Protein AF-A0A183KSV7-F1 (afdb_monomer_lite)

Sequence (54 aa):
MCLSVNNLEILTFYKVNMYIQIKLYWITYLGVLTIGVVVKTSDPSGLISFLGIH

pLDDT: mean 72.21, std 10.7, range [45.03, 85.19]

Organism: NCBI:txid6186

Secondary structure (DSSP, 8-state):
---EEEEEEEEEEEETTEEEEEEEEEEEETTEEEEEEEEEES-HHHHHHHTT--

Structure (mmCIF, N/CA/C/O backbone):
data_AF-A0A183KSV7-F1
#
_entry.id   AF-A0A183KSV7-F1
#
loop_
_atom_site.group_PDB
_atom_site.id
_atom_site.type_symbol
_atom_site.label_atom_id
_atom_site.label_alt_id
_atom_site.label_comp_id
_atom_site.label_asym_id
_atom_site.label_entity_id
_atom_site.label_seq_id
_atom_site.pdbx_PDB_ins_code
_atom_site.Cartn_x
_atom_site.Cartn_y
_atom_site.Cartn_z
_atom_site.occupancy
_atom_site.B_iso_or_equiv
_atom_site.auth_seq_id
_atom_site.auth_comp_id
_atom_site.auth_asym_id
_atom_site.auth_atom_id
_atom_site.pdbx_PDB_model_num
ATOM 1 N N . MET A 1 1 ? 12.381 -4.954 -25.106 1.00 45.03 1 MET A N 1
ATOM 2 C CA . MET A 1 1 ? 11.225 -4.314 -24.441 1.00 45.03 1 MET A CA 1
ATOM 3 C C . MET A 1 1 ? 10.955 -5.115 -23.180 1.00 45.03 1 MET A C 1
ATOM 5 O O . MET A 1 1 ? 10.577 -6.271 -23.298 1.00 45.03 1 MET A O 1
ATOM 9 N N . CYS A 1 2 ? 11.279 -4.579 -22.003 1.00 4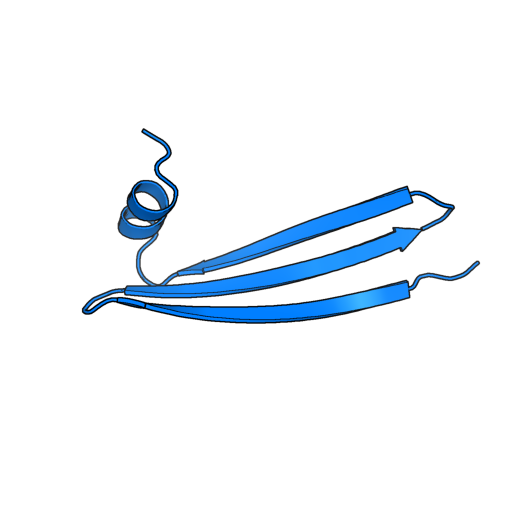9.44 2 CYS A N 1
ATOM 10 C CA . CYS A 1 2 ? 11.248 -5.336 -20.749 1.00 49.44 2 CYS A CA 1
ATOM 11 C C . CYS A 1 2 ? 10.144 -4.762 -19.858 1.00 49.44 2 CYS A C 1
ATOM 13 O O . CYS A 1 2 ? 10.255 -3.625 -19.407 1.00 49.44 2 CYS A O 1
ATOM 15 N N . LEU A 1 3 ? 9.076 -5.529 -19.649 1.00 50.56 3 LEU A N 1
ATOM 16 C CA . LEU A 1 3 ? 8.055 -5.266 -18.638 1.00 50.56 3 LEU A CA 1
ATOM 17 C C . LEU A 1 3 ? 8.514 -5.986 -17.369 1.00 50.56 3 LEU A C 1
ATOM 19 O O . LEU A 1 3 ? 8.534 -7.214 -17.334 1.00 50.56 3 LEU A O 1
ATOM 23 N N . SER A 1 4 ? 8.941 -5.236 -16.356 1.00 56.12 4 SER A N 1
ATOM 24 C CA . SER A 1 4 ? 9.244 -5.801 -15.039 1.00 56.12 4 SER A CA 1
ATOM 25 C C . SER A 1 4 ? 8.159 -5.348 -14.073 1.00 56.12 4 SER A C 1
ATOM 27 O O . SER A 1 4 ? 8.100 -4.179 -13.688 1.00 56.12 4 SER A O 1
ATOM 29 N N . VAL A 1 5 ? 7.268 -6.277 -13.731 1.00 58.47 5 VAL A N 1
ATOM 30 C CA . VAL A 1 5 ? 6.309 -6.118 -12.637 1.00 58.47 5 VAL A CA 1
ATOM 31 C C . VAL A 1 5 ? 6.936 -6.794 -11.429 1.00 58.47 5 VAL A C 1
ATOM 33 O O . VAL A 1 5 ? 7.076 -8.016 -11.422 1.00 58.47 5 VAL A O 1
ATOM 36 N N . ASN A 1 6 ? 7.328 -6.020 -10.421 1.00 56.94 6 ASN A N 1
ATOM 37 C CA . ASN A 1 6 ? 7.778 -6.601 -9.158 1.00 56.94 6 ASN A CA 1
ATOM 38 C C . ASN A 1 6 ? 6.640 -6.463 -8.148 1.00 56.94 6 ASN A C 1
ATOM 40 O O . ASN A 1 6 ? 6.082 -5.381 -7.953 1.00 56.94 6 ASN A O 1
ATOM 44 N N . ASN A 1 7 ? 6.255 -7.590 -7.554 1.00 56.47 7 ASN A N 1
ATOM 45 C CA . ASN A 1 7 ? 5.202 -7.651 -6.552 1.00 56.47 7 ASN A CA 1
ATOM 46 C C . ASN A 1 7 ? 5.838 -7.366 -5.189 1.00 56.47 7 ASN A C 1
ATOM 48 O O . ASN A 1 7 ? 6.579 -8.199 -4.668 1.00 56.47 7 ASN A O 1
ATOM 52 N N . LEU A 1 8 ? 5.589 -6.172 -4.663 1.00 61.41 8 LEU A N 1
ATOM 53 C CA . LEU A 1 8 ? 6.180 -5.685 -3.429 1.00 61.41 8 LEU A CA 1
ATOM 54 C C . LEU A 1 8 ? 5.249 -5.954 -2.259 1.00 61.41 8 LEU A C 1
ATOM 56 O O . LEU A 1 8 ? 4.044 -5.748 -2.341 1.00 61.41 8 LEU A O 1
ATOM 60 N N . GLU A 1 9 ? 5.865 -6.451 -1.197 1.00 58.88 9 GLU A N 1
ATOM 61 C CA . GLU A 1 9 ? 5.445 -6.431 0.201 1.00 58.88 9 GLU A CA 1
ATOM 62 C C . GLU A 1 9 ? 3.949 -6.232 0.489 1.00 58.88 9 GLU A C 1
ATOM 64 O O . GLU A 1 9 ? 3.338 -5.185 0.265 1.00 58.88 9 GLU A O 1
ATOM 69 N N . ILE A 1 10 ? 3.369 -7.271 1.085 1.00 69.06 10 ILE A N 1
ATOM 70 C CA . ILE A 1 10 ? 2.028 -7.220 1.652 1.00 69.06 10 ILE A CA 1
ATOM 71 C C . ILE A 1 10 ? 2.168 -6.784 3.109 1.00 69.06 10 ILE A C 1
ATOM 73 O O . ILE A 1 10 ? 2.613 -7.561 3.953 1.00 69.06 10 ILE A O 1
ATOM 77 N N . LEU A 1 11 ? 1.744 -5.561 3.412 1.00 71.44 11 LEU A N 1
ATOM 78 C CA . LEU A 1 11 ? 1.660 -5.057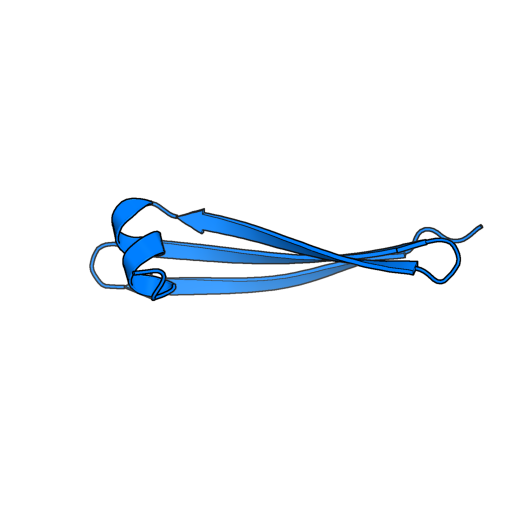 4.781 1.00 71.44 11 LEU A CA 1
ATOM 79 C C . LEU A 1 11 ? 0.249 -5.310 5.308 1.00 71.44 11 LEU A C 1
ATOM 81 O O . LEU A 1 11 ? -0.730 -4.821 4.744 1.00 71.44 11 LEU A O 1
ATOM 85 N N . THR A 1 12 ? 0.140 -6.093 6.382 1.00 72.69 12 THR A N 1
ATOM 86 C CA . THR A 1 12 ? -1.151 -6.400 7.011 1.00 72.69 12 THR A CA 1
ATOM 87 C C . THR A 1 12 ? -1.192 -5.816 8.413 1.00 72.69 12 THR A C 1
ATOM 89 O O . THR A 1 12 ? -0.353 -6.138 9.251 1.00 72.69 12 THR A O 1
ATOM 92 N N . PHE A 1 13 ? -2.185 -4.971 8.662 1.00 74.62 13 PHE A N 1
ATOM 93 C CA . PHE A 1 13 ? -2.436 -4.331 9.942 1.00 74.62 13 PHE A CA 1
ATOM 94 C C . PHE A 1 13 ? -3.713 -4.898 10.549 1.00 74.62 13 PHE A C 1
ATOM 96 O O . PHE A 1 13 ? -4.758 -4.948 9.896 1.00 74.62 13 PHE A O 1
ATOM 103 N N . TYR A 1 14 ? -3.627 -5.276 11.820 1.00 71.75 14 TYR A N 1
ATOM 104 C CA . TYR A 1 14 ? -4.768 -5.701 12.616 1.00 71.75 14 TYR A CA 1
ATOM 105 C C . TYR A 1 14 ? -4.982 -4.687 13.735 1.00 71.75 14 TYR A C 1
ATOM 107 O O . TYR A 1 14 ? -4.107 -4.466 14.571 1.00 71.75 14 TYR A O 1
ATOM 115 N N . LYS A 1 15 ? -6.155 -4.063 13.746 1.00 67.69 15 LYS A N 1
ATOM 116 C CA . LYS A 1 15 ? -6.682 -3.298 14.877 1.00 67.69 15 LYS A CA 1
ATOM 117 C C . LYS A 1 15 ? -7.879 -4.072 15.424 1.00 67.69 15 LYS A C 1
ATOM 119 O O . LYS A 1 15 ? -8.523 -4.793 14.673 1.00 67.69 15 LYS A O 1
ATOM 124 N N . VAL A 1 16 ? -8.185 -3.906 16.711 1.00 65.31 16 VAL A N 1
ATOM 125 C CA . VAL A 1 16 ? -9.170 -4.698 17.484 1.00 65.31 16 VAL A CA 1
ATOM 126 C C . VAL A 1 16 ? -10.479 -5.027 16.730 1.00 65.31 16 VAL A C 1
ATOM 128 O O . VAL A 1 16 ? -10.989 -6.122 16.912 1.00 65.31 16 VAL A O 1
ATOM 131 N N . ASN A 1 17 ? -10.968 -4.151 15.835 1.00 66.19 17 ASN A N 1
ATOM 132 C CA . ASN A 1 17 ? -12.167 -4.373 15.004 1.00 66.19 17 ASN A CA 1
ATOM 133 C C . ASN A 1 17 ? -11.965 -4.154 13.486 1.00 66.19 17 ASN A C 1
ATOM 135 O O . ASN A 1 17 ? -12.937 -4.035 12.745 1.00 66.19 17 ASN A O 1
ATOM 139 N N . MET A 1 18 ? -10.728 -4.047 12.999 1.00 66.38 18 MET A N 1
ATOM 140 C CA . MET A 1 18 ? -10.452 -3.719 11.596 1.00 66.38 18 MET A CA 1
ATOM 141 C C . MET A 1 18 ? -9.204 -4.445 11.105 1.00 66.38 18 MET A C 1
ATOM 143 O O . MET A 1 18 ? -8.159 -4.393 11.755 1.00 66.38 18 MET A O 1
ATOM 147 N N . TYR A 1 19 ? -9.289 -5.061 9.927 1.00 81.69 19 TYR A N 1
ATOM 148 C CA . TYR A 1 19 ? -8.103 -5.483 9.186 1.00 81.69 19 TYR A CA 1
ATOM 149 C C . TYR A 1 19 ? -7.870 -4.525 8.019 1.00 81.69 19 TYR A C 1
ATOM 151 O O . TYR A 1 19 ? -8.818 -4.149 7.330 1.00 81.69 19 TYR A O 1
ATOM 159 N N . ILE A 1 20 ? -6.611 -4.156 7.786 1.00 80.12 20 ILE A N 1
ATOM 160 C CA . ILE A 1 20 ? -6.177 -3.448 6.580 1.00 80.12 20 ILE A CA 1
ATOM 161 C C . ILE A 1 20 ? -5.037 -4.246 5.961 1.00 80.12 20 ILE A C 1
ATOM 163 O O . ILE A 1 20 ? -4.051 -4.559 6.620 1.00 80.12 20 ILE A O 1
ATOM 167 N N . GLN A 1 21 ? -5.153 -4.544 4.677 1.00 81.88 21 GLN A N 1
ATOM 168 C CA . GLN A 1 21 ? -4.110 -5.151 3.870 1.00 81.88 21 GLN A CA 1
ATOM 169 C C . GLN A 1 21 ? -3.716 -4.165 2.771 1.00 81.88 21 GLN A C 1
ATOM 171 O O . GLN A 1 21 ? -4.540 -3.798 1.934 1.00 81.88 21 GLN A O 1
ATOM 176 N N . ILE A 1 22 ? -2.457 -3.744 2.771 1.00 81.31 22 ILE A N 1
ATOM 177 C CA . ILE A 1 22 ? -1.882 -2.859 1.760 1.00 81.31 22 ILE A CA 1
ATOM 178 C C . ILE A 1 22 ? -0.964 -3.701 0.884 1.00 81.31 22 ILE A C 1
ATOM 180 O O . ILE A 1 22 ? -0.065 -4.380 1.380 1.00 81.31 22 ILE A O 1
ATOM 184 N N . LYS A 1 23 ? -1.208 -3.670 -0.423 1.00 81.50 23 LYS A N 1
ATOM 185 C CA . LYS A 1 23 ? -0.384 -4.325 -1.433 1.00 81.50 23 LYS A CA 1
ATOM 186 C C . LYS A 1 23 ? 0.217 -3.264 -2.338 1.00 81.50 23 LYS A C 1
ATOM 188 O O . LYS A 1 23 ? -0.516 -2.497 -2.966 1.00 81.50 23 LYS A O 1
ATOM 193 N N . LEU A 1 24 ? 1.540 -3.246 -2.412 1.00 78.81 24 LEU A N 1
ATOM 194 C CA . LEU A 1 24 ? 2.284 -2.343 -3.274 1.00 78.81 24 LEU A CA 1
ATOM 195 C C . LEU A 1 24 ? 2.691 -3.086 -4.546 1.00 78.81 24 LEU A C 1
ATOM 197 O O . LEU A 1 24 ? 3.108 -4.240 -4.526 1.00 78.81 24 LEU A O 1
ATOM 201 N N . TYR A 1 25 ? 2.559 -2.434 -5.688 1.00 79.62 25 TYR A N 1
ATOM 202 C CA . TYR A 1 25 ? 3.109 -2.950 -6.931 1.00 79.62 25 TYR A CA 1
ATOM 203 C C . TYR A 1 25 ? 3.795 -1.818 -7.664 1.00 79.62 25 TYR A C 1
ATOM 205 O O . TYR A 1 25 ? 3.320 -0.684 -7.654 1.00 79.62 25 TYR A O 1
ATOM 213 N N . TRP A 1 26 ? 4.909 -2.121 -8.318 1.00 76.38 26 TRP A N 1
ATOM 214 C CA . TRP A 1 26 ? 5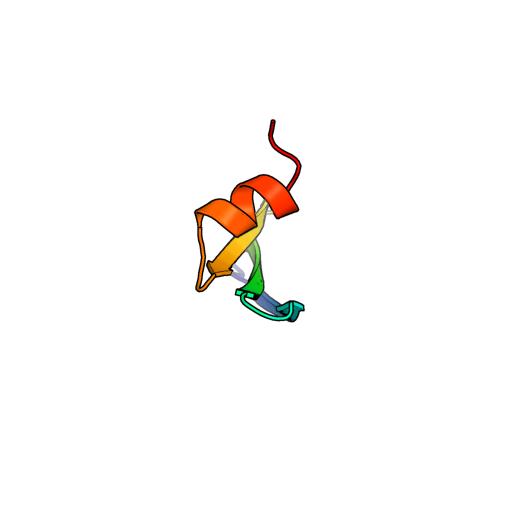.493 -1.182 -9.257 1.00 76.38 26 TRP A CA 1
ATOM 215 C C . TRP A 1 26 ? 5.693 -1.824 -10.615 1.00 76.38 26 TRP A C 1
ATOM 217 O O . TRP A 1 26 ? 5.960 -3.023 -10.747 1.00 76.38 26 TRP A O 1
ATOM 227 N N . ILE A 1 27 ? 5.548 -0.989 -11.632 1.00 82.31 27 ILE A N 1
ATOM 228 C CA . ILE A 1 27 ? 5.687 -1.355 -13.030 1.00 82.31 27 ILE A CA 1
ATOM 229 C C . ILE A 1 27 ? 6.700 -0.392 -13.623 1.00 82.31 27 ILE A C 1
ATOM 231 O O . ILE A 1 27 ? 6.485 0.820 -13.609 1.00 82.31 27 ILE A O 1
ATOM 235 N N . THR A 1 28 ? 7.795 -0.933 -14.146 1.00 77.81 28 THR A N 1
ATOM 236 C CA . THR A 1 28 ? 8.755 -0.144 -14.918 1.00 77.81 28 THR A CA 1
ATOM 237 C C . THR A 1 28 ? 8.541 -0.431 -16.395 1.00 77.81 28 THR A C 1
ATOM 239 O O . THR A 1 28 ? 8.648 -1.581 -16.829 1.00 77.81 28 THR A O 1
ATOM 242 N N . TYR A 1 29 ? 8.244 0.606 -17.175 1.00 79.62 29 TYR A N 1
ATOM 243 C CA . TYR A 1 29 ? 8.034 0.498 -18.615 1.00 79.62 29 TYR A CA 1
ATOM 244 C C . TYR A 1 29 ? 8.619 1.712 -19.342 1.00 79.62 29 TYR A C 1
ATOM 246 O O . TYR A 1 29 ? 8.286 2.848 -19.026 1.00 79.62 29 TYR A O 1
ATOM 254 N N . LEU A 1 30 ? 9.515 1.472 -20.309 1.00 82.12 30 LEU A N 1
ATOM 255 C CA . LEU A 1 30 ? 10.197 2.515 -21.101 1.00 82.12 30 LEU A CA 1
ATOM 256 C C . LEU A 1 30 ? 10.841 3.641 -20.259 1.00 82.12 30 LEU A C 1
ATOM 258 O O . LEU A 1 30 ? 10.818 4.803 -20.645 1.00 82.12 30 LEU A O 1
ATOM 262 N N . GLY A 1 31 ? 11.409 3.305 -19.096 1.00 76.88 31 GLY A N 1
ATOM 263 C CA . GLY A 1 31 ? 12.026 4.283 -18.187 1.00 76.88 31 GLY A CA 1
ATOM 264 C C . GLY A 1 31 ? 11.042 5.021 -17.272 1.00 76.88 31 GLY A C 1
ATOM 265 O O . GLY A 1 31 ? 11.475 5.771 -16.404 1.00 76.88 31 GLY A O 1
ATOM 266 N N . VAL A 1 32 ? 9.737 4.776 -17.408 1.00 77.31 32 VAL A N 1
ATOM 267 C CA . VAL A 1 32 ? 8.712 5.259 -16.478 1.00 77.31 32 VAL A CA 1
ATOM 268 C C . VAL A 1 32 ? 8.533 4.238 -15.360 1.00 77.31 32 VAL A C 1
ATOM 270 O O . VAL A 1 32 ? 8.276 3.064 -15.628 1.00 77.31 32 VAL A O 1
ATOM 273 N N . LEU A 1 33 ? 8.658 4.691 -14.112 1.00 82.19 33 LEU A N 1
ATOM 274 C CA . LEU A 1 33 ? 8.305 3.926 -12.918 1.00 82.19 33 LEU A CA 1
ATOM 275 C C . LEU A 1 33 ? 6.895 4.328 -12.472 1.00 82.19 33 LEU A C 1
ATOM 277 O O . LEU A 1 33 ? 6.665 5.466 -12.070 1.00 82.19 33 LEU A O 1
ATOM 281 N N . THR A 1 34 ? 5.953 3.393 -12.522 1.00 80.12 34 THR A N 1
ATOM 282 C CA . THR A 1 34 ? 4.605 3.560 -11.971 1.00 80.12 34 THR A CA 1
ATOM 283 C C . THR A 1 34 ? 4.501 2.785 -10.668 1.00 80.12 34 THR A C 1
ATOM 285 O O . THR A 1 34 ? 4.771 1.587 -10.649 1.00 80.12 34 THR A O 1
ATOM 288 N N . ILE A 1 35 ? 4.090 3.456 -9.592 1.00 83.38 35 ILE A N 1
ATOM 289 C CA . ILE A 1 35 ? 3.850 2.847 -8.279 1.00 83.38 35 ILE A CA 1
ATOM 290 C C . ILE A 1 35 ? 2.342 2.826 -8.043 1.00 83.38 35 ILE A C 1
ATOM 292 O O . ILE A 1 35 ? 1.682 3.859 -8.130 1.00 83.38 35 ILE A O 1
ATOM 296 N N . GLY A 1 36 ? 1.800 1.649 -7.755 1.00 81.19 36 GLY A N 1
ATOM 297 C CA . GLY A 1 36 ? 0.404 1.444 -7.410 1.00 81.19 36 GLY A CA 1
ATOM 298 C C . GLY A 1 36 ? 0.251 0.8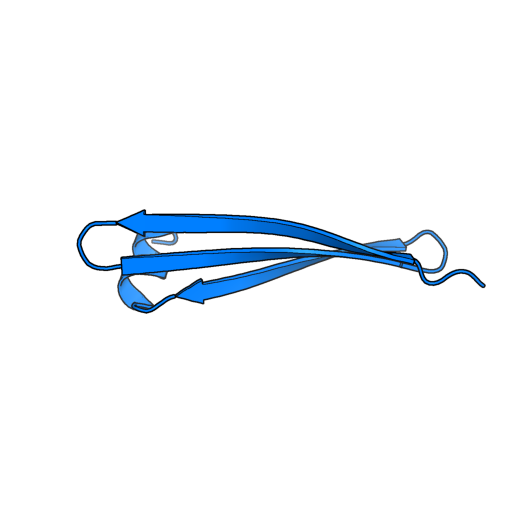93 -5.997 1.00 81.19 36 GLY A C 1
ATOM 299 O O . GLY A 1 36 ? 1.031 0.052 -5.545 1.00 81.19 36 GLY A O 1
ATOM 300 N N . VAL A 1 37 ? -0.783 1.366 -5.304 1.00 83.19 37 VAL A N 1
ATOM 301 C CA . VAL A 1 37 ? -1.147 0.925 -3.955 1.00 83.19 37 VAL A CA 1
ATOM 302 C C . VAL A 1 37 ? -2.566 0.375 -4.003 1.00 83.19 37 VAL A C 1
ATOM 304 O O . VAL A 1 37 ? -3.488 1.071 -4.421 1.00 83.19 37 VAL A O 1
ATOM 307 N N . VAL A 1 38 ? -2.752 -0.873 -3.579 1.00 82.62 38 VAL A N 1
ATOM 308 C CA . VAL A 1 38 ? -4.078 -1.468 -3.373 1.00 82.62 38 VAL A CA 1
ATOM 309 C C . VAL A 1 38 ? -4.299 -1.625 -1.881 1.00 82.62 38 VAL A C 1
ATOM 311 O O . VAL A 1 38 ? -3.511 -2.286 -1.209 1.00 82.62 38 VAL A O 1
ATOM 314 N N . VAL A 1 39 ? -5.385 -1.053 -1.366 1.00 83.44 39 VAL A N 1
ATOM 315 C CA . VAL A 1 39 ? -5.775 -1.189 0.039 1.00 83.44 39 VAL A CA 1
ATOM 316 C C . VAL A 1 39 ? -7.064 -1.997 0.128 1.00 83.44 39 VAL A C 1
ATOM 318 O O . VAL A 1 39 ? -8.070 -1.642 -0.481 1.00 83.44 39 VAL A O 1
ATOM 321 N N . LYS A 1 40 ? -7.040 -3.088 0.893 1.00 85.19 40 LYS A N 1
ATOM 322 C CA . LYS A 1 40 ? -8.202 -3.918 1.218 1.00 85.19 40 LYS A CA 1
ATOM 323 C C . LYS A 1 40 ? -8.493 -3.787 2.709 1.00 85.19 40 LYS A C 1
ATOM 325 O O . LYS A 1 40 ? -7.600 -3.996 3.519 1.00 85.19 40 LYS A O 1
ATOM 330 N N . THR A 1 41 ? -9.723 -3.450 3.072 1.00 84.19 41 THR A N 1
ATOM 331 C CA . THR A 1 41 ? -10.137 -3.257 4.471 1.00 84.19 41 THR A CA 1
ATOM 332 C C . THR A 1 41 ? -11.480 -3.933 4.738 1.00 84.19 41 THR A C 1
ATOM 334 O O . THR A 1 41 ? -12.302 -4.034 3.825 1.00 84.19 41 THR A O 1
ATOM 337 N N . SER A 1 42 ? -11.717 -4.398 5.970 1.00 84.25 42 SER A N 1
ATOM 338 C CA . SER A 1 42 ? -13.065 -4.785 6.431 1.00 84.25 42 SER A CA 1
ATOM 339 C C . SER A 1 42 ? -13.958 -3.586 6.736 1.00 84.25 42 SER A C 1
ATOM 341 O O . SER A 1 42 ? -15.174 -3.733 6.751 1.00 84.25 42 SER A O 1
ATOM 343 N N . ASP A 1 43 ? -13.359 -2.428 7.012 1.00 82.56 43 ASP A N 1
ATOM 344 C CA . ASP A 1 43 ? -14.060 -1.214 7.418 1.00 82.56 43 ASP A CA 1
ATOM 345 C C . ASP A 1 43 ? -13.516 -0.003 6.635 1.00 82.56 43 ASP A C 1
ATOM 347 O O . ASP A 1 43 ? -12.461 0.547 6.972 1.00 82.56 43 ASP A O 1
ATOM 351 N N . PRO A 1 44 ? -14.203 0.412 5.554 1.00 79.12 44 PRO A N 1
ATOM 352 C CA . PRO A 1 44 ? -13.828 1.588 4.770 1.00 79.12 44 PRO A CA 1
ATOM 353 C C . PRO A 1 44 ? -13.882 2.895 5.570 1.00 79.12 44 PRO A C 1
ATOM 355 O O . PRO A 1 44 ? -13.094 3.800 5.307 1.00 79.12 44 PRO A O 1
ATOM 358 N N . SER A 1 45 ? -14.781 2.995 6.555 1.00 78.31 45 SER A N 1
ATOM 359 C CA . SER A 1 45 ? -14.936 4.205 7.372 1.00 78.31 45 SER A CA 1
ATOM 360 C C . SER A 1 45 ? -13.764 4.375 8.345 1.00 78.31 45 SER A C 1
ATOM 362 O O . SER A 1 45 ? -13.160 5.448 8.419 1.00 78.31 45 SER A O 1
ATOM 364 N N . GLY A 1 46 ?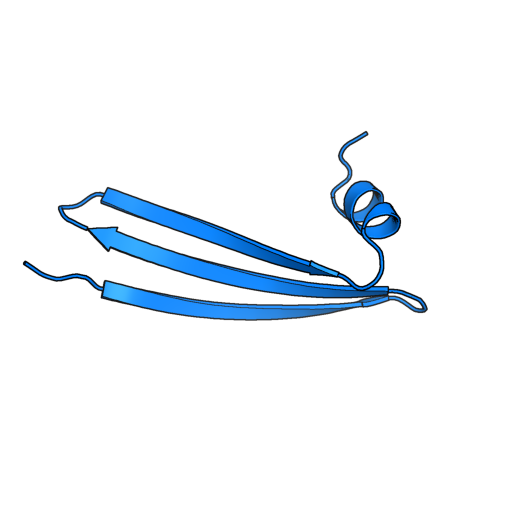 -13.352 3.280 8.993 1.00 71.81 46 GLY A N 1
ATOM 365 C CA . GLY A 1 46 ? -12.141 3.215 9.807 1.00 71.81 46 GLY A CA 1
ATOM 366 C C . GLY A 1 46 ? -10.852 3.433 9.008 1.00 71.81 46 GLY A C 1
ATOM 367 O O . GLY A 1 46 ? -9.903 4.004 9.545 1.00 71.81 46 GLY A O 1
ATOM 368 N N . LEU A 1 47 ? -10.817 3.053 7.722 1.00 75.56 47 LEU A N 1
ATOM 369 C CA . LEU A 1 47 ? -9.670 3.301 6.840 1.00 75.56 47 LEU A CA 1
ATOM 370 C C . LEU A 1 47 ? -9.460 4.797 6.557 1.00 75.56 47 LEU A C 1
ATOM 372 O O . LEU A 1 47 ? -8.322 5.253 6.611 1.00 75.56 47 LEU A O 1
ATOM 376 N N . ILE A 1 48 ? -10.520 5.563 6.277 1.00 72.00 48 ILE A N 1
ATOM 377 C CA . ILE A 1 48 ? -10.415 7.016 6.030 1.00 72.00 48 ILE A CA 1
ATOM 378 C C . ILE A 1 48 ? -9.870 7.722 7.277 1.00 72.00 48 ILE A C 1
ATOM 380 O O . ILE A 1 48 ? -8.928 8.509 7.188 1.00 72.00 48 ILE A O 1
ATOM 384 N N . SER A 1 49 ? -10.392 7.352 8.452 1.00 66.69 49 SER A N 1
ATOM 385 C CA . SER A 1 49 ? -9.884 7.839 9.737 1.00 66.69 49 SER A CA 1
ATOM 386 C C . SER A 1 49 ? -8.430 7.411 9.995 1.00 66.69 49 SER A C 1
ATOM 388 O O . SER A 1 49 ? -7.640 8.217 10.479 1.00 66.69 49 SER 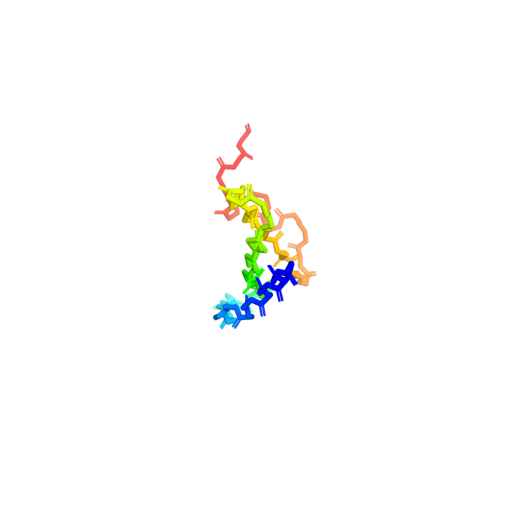A O 1
ATOM 390 N N . PHE A 1 50 ? -8.040 6.180 9.634 1.00 68.12 50 PHE A N 1
ATOM 391 C CA . PHE A 1 50 ? -6.656 5.695 9.743 1.00 68.12 50 PHE A CA 1
ATOM 392 C C . PHE A 1 50 ? -5.685 6.450 8.827 1.00 68.12 50 PHE A C 1
ATOM 394 O O . PHE A 1 50 ? -4.558 6.727 9.228 1.00 68.12 50 PHE A O 1
ATOM 401 N N . LEU A 1 51 ? -6.116 6.798 7.613 1.00 69.81 51 LEU A N 1
ATOM 402 C CA . LEU A 1 51 ? -5.323 7.579 6.662 1.00 69.81 51 LEU A CA 1
ATOM 403 C C . LEU A 1 51 ? -5.225 9.064 7.046 1.00 69.81 51 LEU A C 1
ATOM 405 O O . LEU A 1 51 ? -4.465 9.794 6.416 1.00 69.81 51 LEU A O 1
ATOM 409 N N . GLY A 1 52 ? -5.963 9.516 8.068 1.00 59.44 52 GLY A N 1
ATOM 410 C CA . GLY A 1 52 ? -5.925 10.901 8.538 1.00 59.44 52 GLY A CA 1
ATOM 411 C C . GLY A 1 52 ? -6.424 11.914 7.505 1.00 59.44 52 GLY A C 1
ATOM 412 O O . GLY A 1 52 ? -6.086 13.092 7.602 1.00 59.44 52 GLY A O 1
ATOM 413 N N . ILE A 1 53 ? -7.200 11.468 6.511 1.00 59.06 53 ILE A N 1
ATOM 414 C CA . ILE A 1 53 ? -7.840 12.352 5.535 1.00 59.06 53 ILE A CA 1
ATOM 415 C C . ILE A 1 53 ? -9.107 12.879 6.210 1.00 59.06 53 ILE A C 1
ATOM 417 O O . ILE A 1 53 ? -10.112 12.170 6.285 1.00 59.06 53 ILE A O 1
ATOM 421 N N . HIS A 1 54 ? -8.994 14.076 6.784 1.00 51.28 54 HIS A N 1
ATOM 422 C CA . HIS A 1 54 ? -10.081 14.797 7.443 1.00 51.28 54 HIS A CA 1
ATOM 423 C C . HIS A 1 54 ? -10.880 15.646 6.456 1.00 51.28 54 HIS A C 1
ATOM 425 O O . HIS A 1 54 ? -10.245 16.287 5.586 1.00 51.28 54 HIS A O 1
#

Foldseek 3Di:
DDWDKDWDDWDWDDDPPKIKTKTWIWIADPNDIDIDIDIDMPDPVVVCVVVVVD

Radius of gyration: 14.46 Å; chains: 1; bounding box: 27×22×42 Å